Protein AF-A0AAU9QMK5-F1 (afdb_monomer_lite)

Organism: NCBI:txid766224

Structure (mmCIF, N/CA/C/O backbone):
data_AF-A0AAU9QMK5-F1
#
_entry.id   AF-A0AAU9QMK5-F1
#
loop_
_atom_site.group_PDB
_atom_site.id
_atom_site.type_symbol
_atom_site.label_atom_id
_atom_site.label_alt_id
_atom_site.label_comp_id
_atom_site.label_asym_id
_atom_site.label_entity_id
_atom_site.label_seq_id
_atom_site.pdbx_PDB_ins_code
_atom_site.Cartn_x
_atom_site.Cartn_y
_atom_site.Cartn_z
_atom_site.occupancy
_atom_site.B_iso_or_equiv
_atom_site.auth_seq_id
_atom_site.auth_comp_id
_atom_site.auth_asym_id
_atom_site.auth_atom_id
_atom_site.pdbx_PDB_model_num
ATOM 1 N N . MET A 1 1 ? 12.407 -17.812 -21.303 1.00 40.28 1 MET A N 1
ATOM 2 C CA . MET A 1 1 ? 13.155 -17.512 -20.064 1.00 40.28 1 MET A CA 1
ATOM 3 C C . MET A 1 1 ? 12.145 -17.485 -18.933 1.00 40.28 1 MET A C 1
ATOM 5 O O . MET A 1 1 ? 11.264 -16.640 -18.972 1.00 40.28 1 MET A O 1
ATOM 9 N N . ASN A 1 2 ? 12.201 -18.438 -17.999 1.00 49.50 2 ASN A N 1
ATOM 10 C CA . ASN A 1 2 ? 11.341 -18.412 -16.812 1.00 49.50 2 ASN A CA 1
ATOM 11 C C . ASN A 1 2 ? 11.901 -17.349 -15.864 1.00 49.50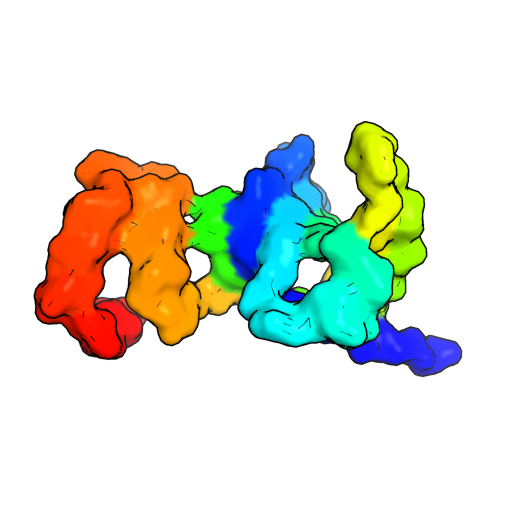 2 ASN A C 1
ATOM 13 O O . ASN A 1 2 ? 12.916 -17.592 -15.213 1.00 49.50 2 ASN A O 1
ATOM 17 N N . ALA A 1 3 ? 11.301 -16.159 -15.848 1.00 61.59 3 ALA A N 1
ATOM 18 C CA . ALA A 1 3 ? 11.615 -15.168 -14.829 1.00 61.59 3 ALA A CA 1
ATOM 19 C C . ALA A 1 3 ? 11.279 -15.773 -13.458 1.00 61.59 3 ALA A C 1
ATOM 21 O O . ALA A 1 3 ? 10.204 -16.348 -13.276 1.00 61.59 3 ALA A O 1
ATOM 22 N N . ALA A 1 4 ? 12.216 -15.703 -12.512 1.00 79.44 4 ALA A N 1
ATOM 23 C CA . ALA A 1 4 ? 11.939 -16.126 -11.149 1.00 79.44 4 ALA A CA 1
ATOM 24 C C . ALA A 1 4 ? 10.863 -15.199 -10.568 1.00 79.44 4 ALA A C 1
ATOM 26 O O . ALA A 1 4 ? 11.025 -13.979 -10.567 1.00 79.44 4 ALA A O 1
ATOM 27 N N . LEU A 1 5 ? 9.756 -15.778 -10.104 1.00 87.69 5 LEU A N 1
ATOM 28 C CA . LEU A 1 5 ? 8.725 -15.019 -9.406 1.00 87.69 5 LEU A CA 1
ATOM 29 C C . LEU A 1 5 ? 9.202 -14.743 -7.983 1.00 87.69 5 LEU A C 1
ATOM 31 O O . LEU A 1 5 ? 9.614 -15.657 -7.267 1.00 87.69 5 LEU A O 1
ATOM 35 N N . HIS A 1 6 ? 9.117 -13.482 -7.583 1.00 91.56 6 HIS A N 1
ATOM 36 C CA . HIS A 1 6 ? 9.416 -13.024 -6.234 1.00 91.56 6 HIS A CA 1
ATOM 37 C C . HIS A 1 6 ? 8.124 -12.662 -5.514 1.00 91.56 6 HIS A C 1
ATOM 39 O O . HIS A 1 6 ? 7.118 -12.383 -6.161 1.00 91.56 6 HIS A O 1
ATOM 45 N N . GLU A 1 7 ? 8.154 -12.676 -4.186 1.00 92.50 7 GLU A N 1
ATOM 46 C CA . GLU A 1 7 ? 7.027 -12.280 -3.350 1.00 92.50 7 GLU A CA 1
ATOM 47 C C . GLU A 1 7 ? 7.509 -11.328 -2.256 1.00 92.50 7 GLU A C 1
ATOM 49 O O . GLU A 1 7 ? 8.542 -11.572 -1.629 1.00 92.50 7 GLU A O 1
ATOM 54 N N . ASP A 1 8 ? 6.750 -10.261 -2.021 1.00 91.75 8 ASP A N 1
ATOM 55 C CA . ASP A 1 8 ? 6.978 -9.313 -0.937 1.00 91.75 8 ASP A CA 1
ATOM 56 C C . ASP A 1 8 ? 5.659 -8.963 -0.238 1.00 91.75 8 ASP A C 1
ATOM 58 O O . ASP A 1 8 ? 4.628 -8.748 -0.872 1.00 91.75 8 ASP A O 1
ATOM 62 N N . GLN A 1 9 ? 5.718 -8.836 1.089 1.00 91.19 9 GLN A N 1
ATOM 63 C CA . GLN A 1 9 ? 4.644 -8.265 1.902 1.00 91.19 9 GLN A CA 1
ATOM 64 C C . GLN A 1 9 ? 5.083 -6.900 2.413 1.00 91.19 9 GLN A C 1
ATOM 66 O O . GLN A 1 9 ? 6.133 -6.793 3.050 1.00 91.19 9 GLN A O 1
ATOM 71 N N . MET A 1 10 ? 4.279 -5.865 2.182 1.00 91.56 10 MET A N 1
ATOM 72 C CA . MET A 1 10 ? 4.618 -4.483 2.517 1.00 91.56 10 MET A CA 1
ATOM 73 C C . MET A 1 10 ? 3.472 -3.729 3.187 1.00 91.56 10 MET A C 1
ATOM 75 O O . MET A 1 10 ? 2.297 -3.996 2.946 1.00 91.56 10 MET A O 1
ATOM 79 N N . ARG A 1 11 ? 3.827 -2.726 3.993 1.00 90.06 11 ARG A N 1
ATOM 80 C CA . ARG A 1 11 ? 2.909 -1.681 4.454 1.00 90.06 11 ARG A CA 1
ATOM 81 C C . ARG A 1 11 ? 3.093 -0.443 3.593 1.00 90.06 11 ARG A C 1
ATOM 83 O O . ARG A 1 11 ? 4.206 0.080 3.532 1.00 90.06 11 ARG A O 1
ATOM 90 N N . VAL A 1 12 ? 2.014 0.060 3.002 1.00 91.81 12 VAL A N 1
ATOM 91 C CA . VAL A 1 12 ? 2.027 1.280 2.184 1.00 91.81 12 VAL A CA 1
ATOM 92 C C . VAL A 1 12 ? 2.437 2.478 3.037 1.00 91.81 12 VAL A C 1
ATOM 94 O O . VAL A 1 12 ? 1.835 2.760 4.075 1.00 91.81 12 VAL A O 1
ATOM 97 N N . THR A 1 13 ? 3.463 3.196 2.592 1.00 91.19 13 THR A N 1
ATOM 98 C CA . THR A 1 13 ? 3.964 4.418 3.240 1.00 91.19 13 THR A CA 1
ATOM 99 C C . THR A 1 13 ? 3.923 5.632 2.324 1.00 91.19 13 THR A C 1
ATOM 101 O O . THR A 1 13 ? 3.970 6.750 2.827 1.00 91.19 13 THR A O 1
ATOM 104 N N . SER A 1 14 ? 3.821 5.446 1.006 1.00 93.69 14 SER A N 1
ATOM 105 C CA . SER A 1 14 ? 3.592 6.545 0.066 1.00 93.69 14 SER A CA 1
ATOM 106 C C . SER A 1 14 ? 2.806 6.093 -1.161 1.00 93.69 14 SER A C 1
ATOM 108 O O . SER A 1 14 ? 2.842 4.928 -1.555 1.00 93.69 14 SER A O 1
ATOM 110 N N . ILE A 1 15 ? 2.085 7.035 -1.769 1.00 96.31 15 ILE A N 1
ATOM 111 C CA . ILE A 1 15 ? 1.350 6.847 -3.026 1.00 96.31 15 ILE A CA 1
ATOM 112 C C . ILE A 1 15 ? 1.725 8.028 -3.930 1.00 96.31 15 ILE A C 1
ATOM 114 O O . ILE A 1 15 ? 0.995 9.018 -3.977 1.00 96.31 15 ILE A O 1
ATOM 118 N N . PRO A 1 16 ? 2.916 8.003 -4.560 1.00 95.00 16 PRO A N 1
ATOM 119 C CA . PRO A 1 16 ? 3.438 9.143 -5.313 1.00 95.00 16 PRO A CA 1
ATOM 120 C C . PRO A 1 16 ? 2.621 9.484 -6.560 1.00 95.00 16 PRO A C 1
ATOM 122 O O . PRO A 1 16 ? 2.693 10.613 -7.036 1.00 95.00 16 PRO A O 1
ATOM 125 N N . TYR A 1 17 ? 1.862 8.530 -7.107 1.00 96.75 17 TYR A N 1
ATOM 126 C CA . TYR A 1 17 ? 1.094 8.761 -8.322 1.00 96.75 17 TYR A CA 1
ATOM 127 C C . TYR A 1 17 ? -0.227 7.999 -8.324 1.00 96.75 17 TYR A C 1
ATOM 129 O O . TYR A 1 17 ? -0.287 6.820 -7.973 1.00 96.75 17 TYR A O 1
ATOM 137 N N . ARG A 1 18 ? -1.282 8.677 -8.779 1.00 95.06 18 ARG A N 1
ATOM 138 C CA . ARG A 1 18 ? -2.616 8.110 -8.966 1.00 95.06 18 ARG A CA 1
ATOM 139 C C . ARG A 1 18 ? -3.279 8.734 -10.189 1.00 95.06 18 ARG A C 1
ATOM 141 O O . ARG A 1 18 ? -3.422 9.951 -10.266 1.00 95.06 18 ARG A O 1
ATOM 148 N N . SER A 1 19 ? -3.733 7.896 -11.110 1.00 95.06 19 SER A N 1
ATOM 149 C CA . SER A 1 19 ? -4.605 8.268 -12.224 1.00 95.06 19 SER A CA 1
ATOM 150 C C . SER A 1 19 ? -5.612 7.152 -12.502 1.00 95.06 19 SER A C 1
ATOM 152 O O . SER A 1 19 ? -5.668 6.166 -11.772 1.00 95.06 19 SER A O 1
ATOM 154 N N . THR A 1 20 ? -6.421 7.292 -13.552 1.00 93.06 20 THR A N 1
ATOM 155 C CA . THR A 1 20 ? -7.381 6.256 -13.966 1.00 93.06 20 THR A CA 1
ATOM 156 C C . THR A 1 20 ? -6.738 5.054 -14.659 1.00 93.06 20 THR A C 1
ATOM 158 O O . THR A 1 20 ? -7.380 4.017 -14.774 1.00 93.06 20 THR A O 1
ATOM 161 N N . LYS A 1 21 ? -5.491 5.184 -15.129 1.00 94.12 21 LYS A N 1
ATOM 162 C CA . LYS A 1 21 ? -4.777 4.137 -15.883 1.00 94.12 21 LYS A CA 1
ATOM 163 C C . LYS A 1 21 ? -3.625 3.511 -15.105 1.00 94.12 21 LYS A C 1
ATOM 165 O O . LYS A 1 21 ? -3.150 2.445 -15.474 1.00 94.12 21 LYS A O 1
ATOM 170 N N . MET A 1 22 ? -3.137 4.198 -14.075 1.00 95.25 22 MET A N 1
ATOM 171 C CA . MET A 1 22 ? -1.958 3.778 -13.333 1.00 95.25 22 MET A CA 1
ATOM 172 C C . MET A 1 22 ? -2.011 4.298 -11.900 1.00 95.25 22 MET A C 1
ATOM 174 O O . MET A 1 22 ? -2.355 5.454 -11.648 1.00 95.25 22 MET A O 1
ATOM 178 N N . VAL A 1 23 ? -1.600 3.451 -10.967 1.00 96.88 23 VAL A N 1
ATOM 179 C CA . VAL A 1 23 ? -1.283 3.831 -9.596 1.00 96.88 23 VAL A CA 1
ATOM 180 C C . VAL A 1 23 ? 0.115 3.338 -9.252 1.00 96.88 23 VAL A C 1
ATOM 182 O O . VAL A 1 23 ? 0.494 2.218 -9.595 1.00 96.88 23 VAL A O 1
ATOM 185 N N . ILE A 1 24 ? 0.885 4.205 -8.597 1.00 97.62 24 ILE A N 1
ATOM 186 C CA . ILE A 1 24 ? 2.204 3.881 -8.063 1.00 97.62 24 ILE A CA 1
ATOM 187 C C . ILE A 1 24 ? 2.130 4.072 -6.563 1.00 97.62 24 ILE A C 1
ATOM 189 O O . ILE A 1 24 ? 1.781 5.155 -6.085 1.00 97.62 24 ILE A O 1
ATOM 193 N N . PHE A 1 25 ? 2.469 3.029 -5.823 1.00 96.94 25 PHE A N 1
ATOM 194 C CA . PHE A 1 25 ? 2.525 3.078 -4.373 1.00 96.94 25 PHE A CA 1
ATOM 195 C C . PHE A 1 25 ? 3.723 2.296 -3.857 1.00 96.94 25 PHE A C 1
ATOM 197 O O . PHE A 1 25 ? 4.142 1.299 -4.444 1.00 96.94 25 PHE A O 1
ATOM 204 N N . SER A 1 26 ? 4.290 2.794 -2.764 1.00 95.81 26 SER A N 1
ATOM 205 C CA . SER A 1 26 ? 5.507 2.261 -2.173 1.00 95.81 26 SER A CA 1
ATOM 206 C C . SER A 1 26 ? 5.322 1.999 -0.689 1.00 95.81 26 SER A C 1
ATOM 208 O O . SER A 1 26 ? 4.510 2.635 -0.007 1.00 95.81 26 SER A O 1
ATOM 210 N N . GLY A 1 27 ? 6.093 1.051 -0.177 1.00 92.62 27 GLY A N 1
ATOM 211 C CA . GLY A 1 27 ? 5.987 0.623 1.201 1.00 92.62 27 GLY A CA 1
ATOM 212 C C . GLY A 1 27 ? 7.234 -0.038 1.741 1.00 92.62 27 GLY A C 1
ATOM 213 O O . GLY A 1 27 ? 8.163 -0.389 1.017 1.00 92.62 27 GLY A O 1
ATOM 214 N N . VAL A 1 28 ? 7.218 -0.220 3.054 1.00 89.81 28 VAL A N 1
ATOM 215 C CA . VAL A 1 28 ? 8.273 -0.923 3.782 1.00 89.81 28 VAL A CA 1
ATOM 216 C C . VAL A 1 28 ? 7.881 -2.387 3.979 1.00 89.81 28 VAL A C 1
ATOM 218 O O . VAL A 1 28 ? 6.699 -2.661 4.217 1.00 89.81 28 VAL A O 1
ATOM 221 N N . PRO A 1 29 ? 8.834 -3.328 3.899 1.00 90.06 29 PRO A N 1
ATOM 222 C CA . PRO A 1 29 ? 8.543 -4.746 4.055 1.00 90.06 29 PRO A CA 1
ATOM 223 C C . PRO A 1 29 ? 8.058 -5.080 5.474 1.00 90.06 29 PRO A C 1
ATOM 225 O O . PRO A 1 29 ? 8.517 -4.509 6.463 1.00 90.06 29 PRO A O 1
ATOM 228 N N . LEU A 1 30 ? 7.124 -6.029 5.571 1.00 81.12 30 LEU A N 1
ATOM 229 C CA . LEU A 1 30 ? 6.529 -6.504 6.828 1.00 81.12 30 LEU A CA 1
ATOM 230 C C . LEU A 1 30 ? 7.218 -7.752 7.400 1.00 81.12 30 LEU A C 1
ATOM 232 O O . LEU A 1 30 ? 7.060 -8.044 8.587 1.00 81.12 30 LEU A O 1
ATOM 236 N N . ALA A 1 31 ? 7.970 -8.507 6.592 1.00 71.69 31 ALA A N 1
ATOM 237 C CA . ALA A 1 31 ? 8.615 -9.733 7.055 1.00 71.69 31 ALA A CA 1
ATOM 238 C C . ALA A 1 31 ? 9.778 -9.428 8.019 1.00 71.69 31 ALA A C 1
ATOM 240 O O . ALA A 1 31 ? 10.678 -8.642 7.704 1.00 71.69 31 ALA A O 1
ATOM 241 N N . LYS A 1 32 ? 9.764 -10.096 9.185 1.00 55.81 32 LYS A N 1
ATOM 242 C CA . LYS A 1 32 ? 10.691 -9.899 10.320 1.00 55.81 32 LYS A CA 1
ATOM 243 C C . LYS A 1 32 ? 12.177 -10.106 9.993 1.00 55.81 32 LYS A C 1
ATOM 245 O O . LYS A 1 32 ? 13.005 -9.641 10.764 1.00 55.81 32 LYS A O 1
ATOM 250 N N . ASP A 1 33 ? 12.506 -10.742 8.869 1.00 54.50 33 ASP A N 1
ATOM 251 C CA . ASP A 1 33 ? 13.882 -11.010 8.419 1.00 54.50 33 ASP A CA 1
ATOM 252 C C . ASP A 1 33 ? 14.128 -10.579 6.961 1.00 54.50 33 ASP A C 1
ATOM 254 O O . ASP A 1 33 ? 15.105 -10.985 6.328 1.00 54.50 33 ASP A O 1
ATOM 258 N N . SER A 1 34 ? 13.259 -9.723 6.419 1.00 54.19 34 SER A N 1
ATOM 259 C CA . SER A 1 34 ? 13.399 -9.157 5.070 1.00 54.19 34 SER A CA 1
ATOM 260 C C . SER A 1 34 ? 14.754 -8.456 4.863 1.00 54.19 34 SER A C 1
ATOM 262 O O . SER A 1 34 ? 15.367 -8.579 3.804 1.00 54.19 34 SER A O 1
ATOM 264 N N . TYR A 1 35 ? 15.276 -7.804 5.907 1.00 49.88 35 TYR A N 1
ATOM 265 C CA . TYR A 1 35 ? 16.595 -7.156 5.927 1.00 49.88 35 TYR A CA 1
ATOM 266 C C . TYR A 1 35 ? 17.783 -8.124 6.063 1.00 49.88 35 TYR A C 1
ATOM 268 O O . TYR A 1 35 ? 18.923 -7.715 5.863 1.00 49.88 35 TYR A O 1
ATOM 276 N N . LYS A 1 36 ? 17.552 -9.381 6.472 1.00 47.94 36 LYS A N 1
ATOM 277 C CA . LYS A 1 36 ? 18.603 -10.415 6.531 1.00 47.94 36 LYS A CA 1
ATOM 278 C C . LYS A 1 36 ? 18.713 -11.173 5.215 1.00 47.94 36 LYS A C 1
ATOM 280 O O . LYS A 1 36 ? 19.796 -11.614 4.854 1.00 47.94 36 LYS A O 1
ATOM 285 N N . THR A 1 37 ? 17.589 -11.333 4.519 1.00 51.19 37 THR A N 1
ATOM 286 C CA . THR A 1 37 ? 17.510 -11.986 3.204 1.00 51.19 37 THR A CA 1
ATOM 287 C C . THR A 1 37 ? 17.910 -11.052 2.064 1.00 51.19 37 THR A C 1
ATOM 289 O O . THR A 1 37 ? 18.467 -11.516 1.075 1.00 51.19 37 THR A O 1
ATOM 292 N N . ASN A 1 38 ? 17.700 -9.741 2.216 1.00 51.50 38 ASN A N 1
ATOM 293 C CA . ASN A 1 38 ? 18.159 -8.725 1.273 1.00 51.50 38 ASN A CA 1
ATOM 294 C C . ASN A 1 38 ? 19.174 -7.816 1.975 1.00 51.50 38 ASN A C 1
ATOM 296 O O . ASN A 1 38 ? 18.865 -7.221 3.003 1.00 51.50 38 ASN A O 1
ATOM 300 N N . SER A 1 39 ? 20.395 -7.720 1.444 1.00 47.38 39 SER A N 1
ATOM 301 C CA . SER A 1 39 ? 21.467 -6.904 2.021 1.00 47.38 39 SER A CA 1
ATOM 302 C C . SER A 1 39 ? 21.091 -5.412 1.999 1.00 47.38 39 SER A C 1
ATOM 304 O O . SER A 1 39 ? 21.231 -4.745 0.972 1.00 47.38 39 SER A O 1
ATOM 306 N N . GLY A 1 40 ? 20.607 -4.887 3.125 1.00 55.84 40 GLY A N 1
ATOM 307 C CA . GLY A 1 40 ? 20.276 -3.468 3.305 1.00 55.84 40 GLY A CA 1
ATOM 308 C C . GLY A 1 40 ? 18.777 -3.181 3.437 1.00 55.84 40 GLY A C 1
ATOM 309 O O . GLY A 1 40 ? 17.922 -3.975 3.050 1.00 55.84 40 GLY A O 1
ATOM 310 N N . LYS A 1 41 ? 18.445 -2.020 4.023 1.00 77.81 41 LYS A N 1
ATOM 311 C CA . LYS A 1 41 ? 17.061 -1.531 4.128 1.00 77.81 41 LYS A CA 1
ATOM 312 C C . LYS A 1 41 ? 16.515 -1.354 2.704 1.00 77.81 41 LYS A C 1
ATOM 314 O O . LYS A 1 41 ? 17.034 -0.529 1.957 1.00 77.81 41 LYS A O 1
ATOM 319 N N . TYR A 1 42 ? 15.500 -2.121 2.323 1.00 87.56 42 TYR A N 1
ATOM 320 C CA . TYR A 1 42 ? 14.836 -1.983 1.027 1.00 87.56 42 TYR A CA 1
ATOM 321 C C . TYR A 1 42 ? 13.403 -1.485 1.198 1.00 87.56 42 TYR A C 1
ATOM 323 O O . TYR A 1 42 ? 12.825 -1.572 2.285 1.00 87.56 42 TYR A O 1
ATOM 331 N N . TYR A 1 43 ? 12.839 -0.953 0.121 1.00 91.25 43 TYR A N 1
ATOM 332 C CA . TYR A 1 43 ? 11.416 -0.662 0.011 1.00 91.25 43 TYR A CA 1
ATOM 333 C C . TYR A 1 43 ? 10.867 -1.259 -1.279 1.00 91.25 43 TYR A C 1
ATOM 335 O O . TYR A 1 43 ? 11.595 -1.505 -2.243 1.00 91.25 43 TYR A O 1
ATOM 343 N N . VAL A 1 44 ? 9.566 -1.506 -1.272 1.00 94.19 44 VAL A N 1
ATOM 344 C CA . VAL A 1 44 ? 8.844 -2.103 -2.390 1.00 94.19 44 VAL A CA 1
ATOM 345 C C . VAL A 1 44 ? 8.048 -1.006 -3.082 1.00 94.19 44 VAL A C 1
ATOM 347 O O . VAL A 1 44 ? 7.442 -0.172 -2.411 1.00 94.19 44 VAL A O 1
ATOM 350 N N . THR A 1 45 ? 8.059 -1.001 -4.410 1.00 96.94 45 THR A N 1
ATOM 351 C CA . THR A 1 45 ? 7.259 -0.121 -5.263 1.00 96.94 45 THR A CA 1
ATOM 352 C C . THR A 1 45 ? 6.424 -0.978 -6.196 1.00 96.94 45 THR A C 1
ATOM 354 O O . THR A 1 45 ? 6.946 -1.846 -6.892 1.00 96.94 45 THR A O 1
ATOM 357 N N . ILE A 1 46 ? 5.123 -0.719 -6.223 1.00 97.19 46 ILE A N 1
ATOM 358 C CA . ILE A 1 46 ? 4.171 -1.414 -7.081 1.00 97.19 46 ILE A CA 1
ATOM 359 C C . ILE A 1 46 ? 3.626 -0.410 -8.090 1.00 97.19 46 ILE A C 1
ATOM 361 O O . ILE A 1 46 ? 3.163 0.668 -7.712 1.00 97.19 46 ILE A O 1
ATOM 365 N N . ILE A 1 47 ? 3.684 -0.781 -9.368 1.00 97.25 47 ILE A N 1
ATOM 366 C CA . ILE A 1 47 ? 3.082 -0.055 -10.486 1.00 97.25 47 ILE A CA 1
ATOM 367 C C . ILE A 1 47 ? 1.982 -0.949 -11.053 1.00 97.25 47 ILE A C 1
ATOM 369 O O . ILE A 1 47 ? 2.260 -2.023 -11.591 1.00 97.25 47 ILE A O 1
ATOM 373 N N . ALA A 1 48 ? 0.729 -0.525 -10.910 1.00 96.12 48 ALA A N 1
ATOM 374 C CA . ALA A 1 48 ? -0.425 -1.328 -11.300 1.00 96.12 48 ALA A CA 1
ATOM 375 C C . ALA A 1 48 ? -1.511 -0.495 -11.991 1.00 96.12 48 ALA A C 1
ATOM 377 O O . ALA A 1 48 ? -1.607 0.719 -11.802 1.00 96.12 48 ALA A O 1
ATOM 378 N N . ASP A 1 49 ? -2.356 -1.170 -12.771 1.00 94.88 49 ASP A N 1
ATOM 379 C CA . ASP A 1 49 ? -3.629 -0.621 -13.243 1.00 94.88 49 ASP A CA 1
ATOM 380 C C . ASP A 1 49 ? -4.618 -0.584 -12.059 1.00 94.88 49 ASP A C 1
ATOM 382 O O . ASP A 1 49 ? -4.869 -1.636 -11.458 1.00 94.88 49 ASP A O 1
ATOM 386 N N . PRO A 1 50 ? -5.199 0.581 -11.714 1.00 93.44 50 PRO A N 1
ATOM 387 C CA . PRO A 1 50 ? -6.161 0.705 -10.621 1.00 93.44 50 PRO A CA 1
ATOM 388 C C . PRO A 1 50 ? -7.387 -0.211 -10.746 1.00 93.44 50 PRO A C 1
ATOM 390 O O . PRO A 1 50 ? -8.011 -0.513 -9.736 1.00 93.44 50 PRO A O 1
ATOM 393 N N . ASN A 1 51 ? -7.737 -0.659 -11.957 1.00 92.19 51 ASN A N 1
ATOM 394 C CA . ASN A 1 51 ? -8.863 -1.571 -12.193 1.00 92.19 51 ASN A CA 1
ATOM 395 C C . ASN A 1 51 ? -8.489 -3.052 -12.014 1.00 92.19 51 ASN A C 1
ATOM 397 O O . ASN A 1 51 ? -9.357 -3.919 -12.086 1.00 92.19 51 ASN A O 1
ATOM 401 N N . ARG A 1 52 ? -7.201 -3.362 -11.817 1.00 90.25 52 ARG A N 1
ATOM 402 C CA . ARG A 1 52 ? -6.674 -4.731 -11.658 1.00 90.25 52 ARG A CA 1
ATOM 403 C C . ARG A 1 52 ? -6.253 -5.051 -10.224 1.00 90.25 52 ARG A C 1
ATOM 405 O O . ARG A 1 52 ? -5.712 -6.126 -9.981 1.00 90.25 52 ARG A O 1
ATOM 412 N N . ILE A 1 53 ? -6.485 -4.132 -9.291 1.00 92.62 53 ILE A N 1
ATOM 413 C CA . ILE A 1 53 ? -6.194 -4.300 -7.866 1.00 92.62 53 ILE A CA 1
ATOM 414 C C . ILE A 1 53 ? -7.507 -4.344 -7.069 1.00 92.62 53 ILE A C 1
ATOM 416 O O . ILE A 1 53 ? -8.476 -3.700 -7.467 1.00 92.62 53 ILE A O 1
ATOM 420 N N . PRO A 1 54 ? -7.570 -5.093 -5.953 1.00 90.38 54 PRO A N 1
ATOM 421 C CA . PRO A 1 54 ? -8.823 -5.325 -5.229 1.00 90.38 54 PRO A CA 1
ATOM 422 C C . PRO A 1 54 ? -9.404 -4.058 -4.592 1.00 90.38 54 PRO A C 1
ATOM 424 O O . PRO A 1 54 ? -10.618 -3.928 -4.469 1.00 90.38 54 PRO A O 1
ATOM 427 N N . VAL A 1 55 ? -8.540 -3.131 -4.177 1.00 89.94 55 VAL A N 1
ATOM 428 C CA . VAL A 1 55 ? -8.909 -1.849 -3.572 1.00 89.94 55 VAL A CA 1
ATOM 429 C C . VAL A 1 55 ? -7.907 -0.779 -3.986 1.00 89.94 55 VAL A C 1
ATOM 431 O O . VAL A 1 55 ? -6.764 -1.074 -4.327 1.00 89.94 55 VAL A O 1
ATOM 434 N N . GLN A 1 56 ? -8.318 0.483 -3.934 1.00 90.56 56 GLN A N 1
ATOM 435 C CA . GLN A 1 56 ? -7.393 1.597 -4.113 1.00 90.56 56 GLN A CA 1
ATOM 436 C C . GLN A 1 56 ? -6.383 1.632 -2.949 1.00 90.56 56 GLN A C 1
ATOM 438 O O . GLN A 1 56 ? -6.803 1.498 -1.798 1.00 90.56 56 GLN A O 1
ATOM 443 N N . PRO A 1 57 ? -5.074 1.830 -3.206 1.00 92.19 57 PRO A N 1
ATOM 444 C CA . PRO A 1 57 ? -4.077 1.797 -2.146 1.00 92.19 57 PRO A CA 1
ATOM 445 C C . PRO A 1 57 ? -4.254 3.000 -1.223 1.00 92.19 57 PRO A C 1
ATOM 447 O O . PRO A 1 57 ? -4.448 4.116 -1.704 1.00 92.19 57 PRO A O 1
ATOM 450 N N . THR A 1 58 ? -4.105 2.795 0.079 1.00 89.25 58 THR A N 1
ATOM 451 C CA . THR A 1 58 ? -4.100 3.863 1.085 1.00 89.25 58 THR A CA 1
ATOM 452 C C . THR A 1 58 ? -2.941 3.673 2.059 1.00 89.25 58 THR A C 1
ATOM 454 O O . THR A 1 58 ? -2.433 2.566 2.248 1.00 89.25 58 THR A O 1
ATOM 457 N N . LEU A 1 59 ? -2.475 4.769 2.661 1.00 86.38 59 LEU A N 1
ATOM 458 C CA . LEU A 1 59 ? -1.402 4.746 3.649 1.00 86.38 59 LEU A CA 1
ATOM 459 C C . LEU A 1 59 ? -1.753 3.814 4.815 1.00 86.38 59 LEU A C 1
ATOM 461 O O . LEU A 1 59 ? -2.835 3.888 5.381 1.00 86.38 59 LEU A O 1
ATOM 465 N N . GLY A 1 60 ? -0.809 2.958 5.200 1.00 80.88 60 GLY A N 1
ATOM 466 C CA . GLY A 1 60 ? -0.993 1.996 6.285 1.00 80.88 60 GLY A CA 1
ATOM 467 C C . GLY A 1 60 ? -1.611 0.662 5.865 1.00 80.88 60 GLY A C 1
ATOM 468 O O . GLY A 1 60 ? -1.457 -0.297 6.618 1.00 80.88 60 GLY A O 1
ATOM 469 N N . GLN A 1 61 ? -2.219 0.551 4.677 1.00 87.31 61 GLN A N 1
ATOM 470 C CA . GLN A 1 61 ? -2.691 -0.737 4.160 1.00 87.31 61 GLN A CA 1
ATOM 471 C C . GLN A 1 61 ? -1.543 -1.730 3.989 1.00 87.31 61 GLN A C 1
ATOM 473 O O . GLN A 1 61 ? -0.396 -1.354 3.719 1.00 87.31 61 GLN A O 1
ATOM 478 N N . HIS A 1 62 ? -1.864 -3.012 4.127 1.00 90.12 62 HIS A N 1
ATOM 479 C CA . HIS A 1 62 ? -0.920 -4.102 3.938 1.00 90.12 62 HIS A CA 1
ATOM 480 C C . HIS A 1 62 ? -1.186 -4.805 2.620 1.00 90.12 62 HIS A C 1
ATOM 482 O O . HIS A 1 62 ? -2.313 -5.188 2.326 1.00 90.12 62 HIS A O 1
ATOM 488 N N . TRP A 1 63 ? -0.132 -5.010 1.847 1.00 93.00 63 TRP A N 1
ATOM 489 C CA . TRP A 1 63 ? -0.215 -5.588 0.517 1.00 93.00 63 TRP A CA 1
ATOM 490 C C . TRP A 1 63 ? 0.764 -6.745 0.390 1.00 93.00 63 TRP A C 1
ATOM 492 O O . TRP A 1 63 ? 1.899 -6.640 0.857 1.00 93.00 63 TRP A O 1
ATOM 502 N N . SER A 1 64 ? 0.317 -7.832 -0.233 1.00 93.06 64 SER A N 1
ATOM 503 C CA . SER A 1 64 ? 1.187 -8.902 -0.717 1.00 93.06 64 SER A CA 1
ATOM 504 C C . SER A 1 64 ? 1.242 -8.812 -2.234 1.00 93.06 64 SER A C 1
ATOM 506 O O . SER A 1 64 ? 0.209 -8.674 -2.895 1.00 93.06 64 SER A O 1
ATOM 508 N N . VAL A 1 65 ? 2.448 -8.843 -2.786 1.00 94.50 65 VAL A N 1
ATOM 509 C CA . VAL A 1 65 ? 2.683 -8.781 -4.226 1.00 94.50 65 VAL A CA 1
ATOM 510 C C . VAL A 1 65 ? 3.566 -9.941 -4.631 1.00 94.50 65 VAL A C 1
ATOM 512 O O . VAL A 1 65 ? 4.564 -10.226 -3.973 1.00 94.50 65 VAL A O 1
ATOM 515 N N . LYS A 1 66 ? 3.203 -10.601 -5.728 1.00 94.56 66 LYS A N 1
ATOM 516 C CA . LYS A 1 66 ? 4.005 -11.650 -6.336 1.00 94.56 66 LYS A CA 1
ATOM 517 C C . LYS A 1 66 ? 4.178 -11.367 -7.810 1.00 94.56 66 LYS A C 1
ATOM 519 O O . LYS A 1 66 ? 3.197 -11.147 -8.522 1.00 94.56 66 LYS A O 1
ATOM 524 N N . GLY A 1 67 ? 5.423 -11.419 -8.258 1.00 93.75 67 GLY A N 1
ATOM 525 C CA . GLY A 1 67 ? 5.703 -11.225 -9.658 1.00 93.75 67 GLY A CA 1
ATOM 526 C C . GLY A 1 67 ? 7.153 -11.086 -10.061 1.00 93.75 67 GLY A C 1
ATOM 527 O O . GLY A 1 67 ? 8.076 -11.332 -9.279 1.00 93.75 67 GLY A O 1
ATOM 528 N N . SER A 1 68 ? 7.333 -10.664 -11.306 1.00 93.31 68 SER A N 1
ATOM 529 C CA . SER A 1 68 ? 8.629 -10.244 -11.830 1.00 93.31 68 SER A CA 1
ATOM 530 C C . SER A 1 68 ? 9.113 -8.984 -11.097 1.00 93.31 68 SER A 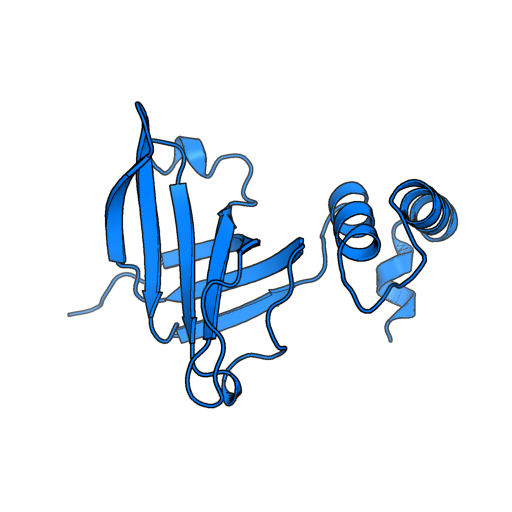C 1
ATOM 532 O O . SER A 1 68 ? 8.441 -7.953 -11.095 1.00 93.31 68 SER A O 1
ATOM 534 N N . ARG A 1 69 ? 10.290 -9.067 -10.463 1.00 92.69 69 ARG A N 1
ATOM 535 C CA . ARG A 1 69 ? 10.855 -7.998 -9.626 1.00 92.69 69 ARG A CA 1
ATOM 536 C C . ARG A 1 69 ? 12.108 -7.405 -10.251 1.00 92.69 69 ARG A C 1
ATOM 538 O O . ARG A 1 69 ? 13.076 -8.118 -10.504 1.00 92.69 69 ARG A O 1
ATOM 545 N N . GLN A 1 70 ? 12.134 -6.085 -10.388 1.00 93.44 70 GLN A N 1
ATOM 546 C CA . GLN A 1 70 ? 13.345 -5.334 -10.712 1.00 93.44 70 GLN A CA 1
ATOM 547 C C . GLN A 1 70 ? 13.960 -4.764 -9.433 1.00 93.44 70 GLN A C 1
ATOM 549 O O . GLN A 1 70 ? 13.275 -4.104 -8.654 1.00 93.44 70 GLN A O 1
ATOM 554 N N . VAL A 1 71 ? 15.253 -5.005 -9.213 1.00 91.81 71 VAL A N 1
ATOM 555 C CA . VAL A 1 71 ? 15.983 -4.483 -8.049 1.00 91.81 71 VAL A CA 1
ATOM 556 C C . VAL A 1 71 ? 16.943 -3.396 -8.508 1.00 91.81 71 VAL A C 1
ATOM 558 O O . VAL A 1 71 ? 17.804 -3.643 -9.350 1.00 91.81 71 VAL A O 1
ATOM 561 N N . LYS A 1 72 ? 16.809 -2.196 -7.942 1.00 91.44 72 LYS A N 1
ATOM 562 C CA . LYS A 1 72 ? 17.696 -1.061 -8.215 1.00 91.44 72 LYS A CA 1
ATOM 563 C C . LYS A 1 72 ? 18.298 -0.539 -6.914 1.00 91.44 72 LYS A C 1
ATOM 565 O O . LYS A 1 72 ? 17.578 -0.370 -5.934 1.00 91.44 72 LYS A O 1
ATOM 570 N N . ALA A 1 73 ? 19.600 -0.260 -6.907 1.00 87.94 73 ALA A N 1
ATOM 571 C CA . ALA A 1 73 ? 20.227 0.486 -5.819 1.00 87.94 73 ALA A CA 1
ATOM 572 C C . ALA A 1 73 ? 19.851 1.972 -5.933 1.00 87.94 73 ALA A C 1
ATOM 574 O O . ALA A 1 73 ? 19.968 2.568 -7.005 1.00 87.94 73 ALA A O 1
ATOM 575 N N . VAL A 1 74 ? 19.376 2.551 -4.836 1.00 85.31 74 VAL A N 1
ATOM 576 C CA . VAL A 1 74 ? 18.962 3.950 -4.731 1.00 85.31 74 VAL A CA 1
ATOM 577 C C . VAL A 1 74 ? 19.719 4.583 -3.574 1.00 85.31 74 VAL A C 1
ATOM 579 O O . VAL A 1 74 ? 19.695 4.080 -2.451 1.00 85.31 74 VAL A O 1
ATOM 582 N N . GLU A 1 75 ? 20.401 5.685 -3.857 1.00 81.19 75 GLU A N 1
ATOM 583 C CA . GLU A 1 75 ? 21.081 6.495 -2.852 1.00 81.19 75 GLU A CA 1
ATOM 584 C C . GLU A 1 75 ? 20.049 7.403 -2.171 1.00 81.19 75 GLU A C 1
ATOM 586 O O . GLU A 1 75 ? 19.279 8.104 -2.828 1.00 81.19 75 GLU A O 1
ATOM 591 N N . THR A 1 76 ? 19.953 7.324 -0.847 1.00 71.56 76 THR A N 1
ATOM 592 C CA . THR A 1 76 ? 19.041 8.128 -0.027 1.00 71.56 76 THR A CA 1
ATOM 593 C C . THR A 1 76 ? 19.851 8.783 1.082 1.00 71.56 76 THR A C 1
ATOM 595 O O . THR A 1 76 ? 20.092 8.181 2.131 1.00 71.56 76 THR A O 1
ATOM 598 N N . GLY A 1 77 ? 20.291 10.021 0.836 1.00 74.62 77 GLY A N 1
ATOM 599 C CA . GLY A 1 77 ? 21.269 10.692 1.695 1.00 74.62 77 GLY A CA 1
ATOM 600 C C . GLY A 1 77 ? 22.568 9.887 1.743 1.00 74.62 77 GLY A C 1
ATOM 601 O O . GLY A 1 77 ? 23.060 9.470 0.703 1.00 74.62 77 GLY A O 1
ATOM 602 N N . ASP A 1 78 ? 23.053 9.591 2.948 1.00 74.38 78 ASP A N 1
ATOM 603 C CA . ASP A 1 78 ? 24.290 8.822 3.165 1.00 74.38 78 ASP A CA 1
ATOM 604 C C . ASP A 1 78 ? 24.083 7.290 3.142 1.00 74.38 78 ASP A C 1
ATOM 606 O O . ASP A 1 78 ? 24.984 6.523 3.489 1.00 74.38 78 ASP A O 1
ATOM 610 N N . TYR A 1 79 ? 22.881 6.815 2.791 1.00 66.38 79 TYR A N 1
ATOM 611 C CA . TYR A 1 79 ? 22.527 5.395 2.816 1.00 66.38 79 TYR A CA 1
ATOM 612 C C . TYR A 1 79 ? 22.214 4.851 1.421 1.00 66.38 79 TYR A C 1
ATOM 614 O O . TYR A 1 79 ? 21.450 5.441 0.658 1.00 66.38 79 TYR A O 1
ATOM 622 N N . PHE A 1 80 ? 22.708 3.645 1.136 1.00 73.06 80 PHE A N 1
ATOM 623 C CA . PHE A 1 80 ? 22.274 2.853 -0.012 1.00 73.06 80 PHE A CA 1
ATOM 624 C C . PHE A 1 80 ? 21.076 1.985 0.373 1.00 73.06 80 PHE A C 1
ATOM 626 O O . PHE A 1 80 ? 21.153 1.153 1.281 1.00 73.06 80 PHE A O 1
ATOM 633 N N . MET A 1 81 ? 19.967 2.172 -0.335 1.00 84.25 81 MET A N 1
ATOM 634 C CA . MET A 1 81 ? 18.767 1.351 -0.223 1.00 84.25 81 MET A CA 1
ATOM 635 C C . MET A 1 81 ? 18.535 0.560 -1.506 1.00 84.25 81 MET A C 1
ATOM 637 O O . MET A 1 81 ? 18.980 0.947 -2.585 1.00 84.25 81 MET A O 1
ATOM 641 N N . GLN A 1 82 ? 17.813 -0.553 -1.404 1.00 89.12 82 GLN A N 1
ATOM 642 C CA . GLN A 1 82 ? 17.308 -1.250 -2.586 1.00 89.12 82 GLN A CA 1
ATOM 643 C C . GLN A 1 82 ? 15.843 -0.880 -2.821 1.00 89.12 82 GLN A C 1
ATOM 645 O O . GLN A 1 82 ? 15.026 -0.920 -1.902 1.00 89.12 82 GLN A O 1
ATOM 650 N N . GLN A 1 83 ? 15.502 -0.553 -4.061 1.00 92.56 83 GLN A N 1
ATOM 651 C CA . GLN A 1 83 ? 14.125 -0.449 -4.518 1.00 92.56 83 GLN A CA 1
ATOM 652 C C . GLN A 1 83 ? 13.755 -1.736 -5.245 1.00 92.56 83 GLN A C 1
ATOM 654 O O . GLN A 1 83 ? 14.379 -2.092 -6.246 1.00 92.56 83 GLN A O 1
ATOM 659 N N . HIS A 1 84 ? 12.730 -2.419 -4.748 1.00 94.00 84 HIS A N 1
ATOM 660 C CA . HIS A 1 84 ? 12.146 -3.604 -5.369 1.00 94.00 84 HIS A CA 1
ATOM 661 C C . HIS A 1 84 ? 10.886 -3.178 -6.113 1.00 94.00 84 HIS A C 1
ATOM 663 O O . HIS A 1 84 ? 9.887 -2.836 -5.490 1.00 94.00 84 HIS A O 1
ATOM 669 N N . THR A 1 85 ? 10.945 -3.146 -7.441 1.00 96.25 85 THR A N 1
ATOM 670 C CA . THR A 1 85 ? 9.839 -2.678 -8.282 1.00 96.25 85 THR A CA 1
ATOM 671 C C . THR A 1 85 ? 9.118 -3.855 -8.918 1.00 96.25 85 THR A C 1
ATOM 673 O O . THR A 1 85 ? 9.750 -4.672 -9.589 1.00 96.25 85 THR A O 1
ATOM 676 N N . TYR A 1 86 ? 7.803 -3.901 -8.728 1.00 96.31 86 TYR A N 1
ATOM 677 C CA . TYR A 1 86 ? 6.886 -4.818 -9.394 1.00 96.31 86 TYR A CA 1
ATOM 678 C C . TYR A 1 86 ? 6.007 -4.013 -10.353 1.00 96.31 86 TYR A C 1
ATOM 680 O O . TYR A 1 86 ? 5.188 -3.198 -9.922 1.00 96.31 86 TYR A O 1
ATOM 688 N N . GLU A 1 87 ? 6.193 -4.221 -11.652 1.00 94.88 87 GLU A N 1
ATOM 689 C CA . GLU A 1 87 ? 5.379 -3.601 -12.696 1.00 94.88 87 GLU A CA 1
ATOM 690 C C . GLU A 1 87 ? 4.401 -4.637 -13.243 1.00 94.88 87 GLU A C 1
ATOM 692 O O . GLU A 1 87 ? 4.826 -5.692 -13.708 1.00 94.88 87 GLU A O 1
ATOM 697 N N . LEU A 1 88 ? 3.100 -4.341 -13.158 1.00 89.94 88 LEU A N 1
ATOM 698 C CA . LEU A 1 88 ? 2.016 -5.251 -13.546 1.00 89.94 88 LEU A CA 1
ATOM 699 C C . LEU A 1 88 ? 2.176 -6.659 -12.930 1.00 89.94 88 LEU A C 1
ATOM 701 O O . LEU A 1 88 ? 2.265 -7.640 -13.671 1.00 89.94 88 LEU A O 1
ATOM 705 N N . PRO A 1 89 ? 2.207 -6.767 -11.586 1.00 91.94 89 PRO A N 1
ATOM 706 C CA . PRO A 1 89 ? 2.463 -8.034 -10.912 1.00 91.94 89 PRO A CA 1
ATOM 707 C C . PRO A 1 89 ? 1.429 -9.104 -11.267 1.00 91.94 89 PRO A C 1
ATOM 709 O O . PRO A 1 89 ? 0.240 -8.828 -11.445 1.00 91.94 89 PRO A O 1
ATOM 712 N N . GLU A 1 90 ? 1.894 -10.346 -11.305 1.00 92.19 90 GLU A N 1
ATOM 713 C CA . GLU A 1 90 ? 1.115 -11.539 -11.607 1.00 92.19 90 GLU A CA 1
ATOM 714 C C . GLU A 1 90 ? 0.030 -11.796 -10.551 1.00 92.19 90 GLU A C 1
ATOM 716 O O . GLU A 1 90 ? -1.064 -12.253 -10.884 1.00 92.19 90 GLU A O 1
ATOM 721 N N . HIS A 1 91 ? 0.312 -11.489 -9.282 1.00 93.12 91 HIS A N 1
ATOM 722 C CA . HIS A 1 91 ? -0.670 -11.550 -8.207 1.00 93.12 91 HIS A CA 1
ATOM 723 C C . HIS A 1 91 ? -0.486 -10.398 -7.221 1.00 93.12 91 HIS A C 1
ATOM 725 O O . HIS A 1 91 ? 0.636 -10.041 -6.853 1.00 93.12 91 HIS A O 1
ATOM 731 N N . ILE A 1 92 ? -1.605 -9.827 -6.783 1.00 93.75 92 ILE A N 1
ATOM 732 C CA . ILE A 1 92 ? -1.618 -8.728 -5.832 1.00 93.75 92 ILE A CA 1
ATOM 733 C C . ILE A 1 92 ? -2.867 -8.790 -4.956 1.00 93.75 92 ILE A C 1
ATOM 735 O O . ILE A 1 92 ? -3.987 -8.912 -5.450 1.00 93.75 92 ILE A O 1
ATOM 739 N N . GLU A 1 93 ? -2.666 -8.683 -3.648 1.00 92.75 93 GLU A N 1
ATOM 740 C CA . GLU A 1 93 ? -3.735 -8.734 -2.656 1.00 92.75 93 GLU A CA 1
ATOM 741 C C . GLU A 1 93 ? -3.546 -7.654 -1.588 1.00 92.75 93 GLU A C 1
ATOM 743 O O . GLU A 1 93 ? -2.430 -7.374 -1.142 1.00 92.75 93 GLU A O 1
ATOM 748 N N . CYS A 1 94 ? -4.658 -7.055 -1.158 1.00 88.50 94 CYS A N 1
ATOM 749 C CA . CYS A 1 94 ? -4.697 -6.233 0.043 1.00 88.50 94 CYS A CA 1
ATOM 750 C C . CYS A 1 94 ? -5.085 -7.142 1.209 1.00 88.50 94 CYS A C 1
ATOM 752 O O . CYS A 1 94 ? -6.166 -7.729 1.221 1.00 88.50 94 CYS A O 1
ATOM 754 N N . SER A 1 95 ? -4.191 -7.268 2.181 1.00 81.12 95 SER A N 1
ATOM 755 C CA . SER A 1 95 ? -4.377 -8.123 3.349 1.00 81.12 95 SER A CA 1
ATOM 756 C C . SER A 1 95 ? -4.757 -7.294 4.568 1.00 81.12 95 SER A C 1
ATOM 758 O O . SER A 1 95 ? -4.361 -6.135 4.715 1.00 81.12 95 SER A O 1
ATOM 760 N N . LEU A 1 96 ? -5.517 -7.904 5.475 1.00 74.56 96 LEU A N 1
ATOM 761 C CA . LEU A 1 96 ? -5.744 -7.304 6.779 1.00 74.56 96 LEU A CA 1
ATOM 762 C C . LEU A 1 96 ? -4.463 -7.386 7.624 1.00 74.56 96 LEU A C 1
ATOM 764 O O . LEU A 1 96 ? -3.716 -8.369 7.547 1.00 74.56 96 LEU A O 1
ATOM 768 N N . PRO A 1 97 ? -4.217 -6.379 8.473 1.00 71.25 97 PRO A N 1
ATOM 769 C CA . PRO A 1 97 ? -3.249 -6.469 9.553 1.00 71.25 97 PRO A CA 1
ATOM 770 C C . PRO A 1 97 ? -3.350 -7.786 10.331 1.00 71.25 97 PRO A C 1
ATOM 772 O O . PRO A 1 97 ? -4.427 -8.146 10.794 1.00 71.25 97 PRO A O 1
ATOM 775 N N . LYS A 1 98 ? -2.229 -8.501 10.492 1.00 66.81 98 LYS A N 1
ATOM 776 C CA . LYS A 1 98 ? -2.196 -9.819 11.157 1.00 66.81 98 LYS A CA 1
ATOM 777 C C . LYS A 1 98 ? -1.989 -9.716 12.669 1.00 66.81 98 LYS A C 1
ATOM 779 O O . LYS A 1 98 ? -2.191 -10.690 13.389 1.00 66.81 98 LYS A O 1
ATOM 784 N N . THR A 1 99 ? -1.534 -8.562 13.159 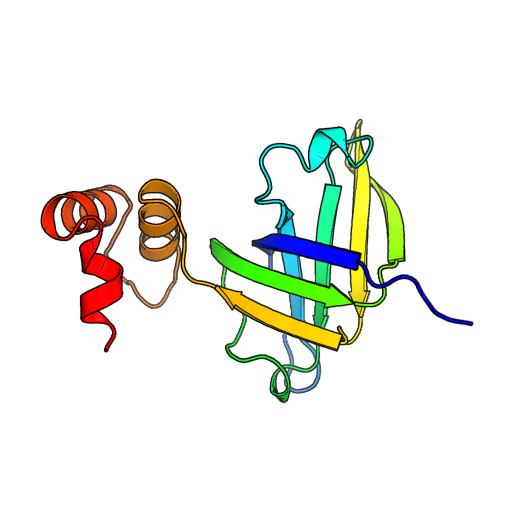1.00 72.62 99 THR A N 1
ATOM 785 C CA . THR A 1 99 ? -1.297 -8.316 14.587 1.00 72.62 99 THR A CA 1
ATOM 786 C C . THR A 1 99 ? -2.108 -7.127 15.086 1.00 72.62 99 THR A C 1
ATOM 788 O O . THR A 1 99 ? -2.417 -6.213 14.322 1.00 72.62 99 THR A O 1
ATOM 791 N N . GLY A 1 100 ? -2.395 -7.107 16.391 1.00 74.19 100 GLY A N 1
ATOM 792 C CA . GLY A 1 100 ? -3.129 -6.009 17.023 1.00 74.19 100 GLY A CA 1
ATOM 793 C C . GLY A 1 100 ? -2.503 -4.639 16.780 1.00 74.19 100 GLY A C 1
ATOM 794 O O . GLY A 1 100 ? -3.200 -3.712 16.396 1.00 74.19 100 GLY A O 1
ATOM 795 N N . GLU A 1 101 ? -1.179 -4.513 16.905 1.00 77.94 101 GLU A N 1
ATOM 796 C CA . GLU A 1 101 ? -0.484 -3.243 16.635 1.00 77.94 101 GLU A CA 1
ATOM 797 C C . GLU A 1 101 ? -0.594 -2.811 15.170 1.00 77.94 101 G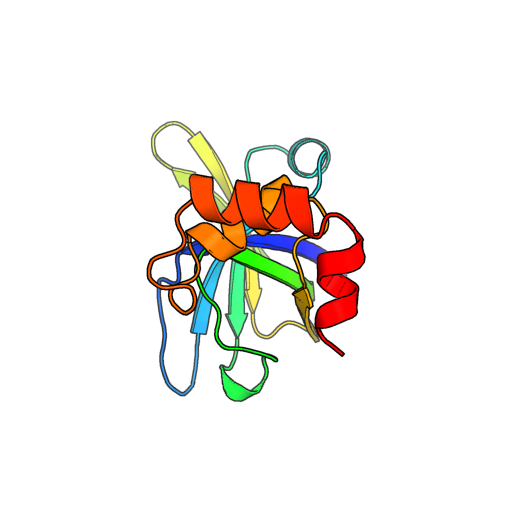LU A C 1
ATOM 799 O O . GLU A 1 101 ? -0.763 -1.628 14.880 1.00 77.94 101 GLU A O 1
ATOM 804 N N . GLN A 1 102 ? -0.542 -3.759 14.232 1.00 73.31 102 GLN A N 1
ATOM 805 C CA . GLN A 1 102 ? -0.740 -3.446 12.820 1.00 73.31 102 GLN A CA 1
ATOM 806 C C . GLN A 1 102 ? -2.179 -2.975 12.557 1.00 73.31 102 GLN A C 1
ATOM 808 O O . GLN A 1 102 ? -2.380 -2.042 11.784 1.00 73.31 102 GLN A O 1
ATOM 813 N N . LEU A 1 103 ? -3.169 -3.587 13.215 1.00 78.44 103 LEU A N 1
ATOM 814 C CA . LEU A 1 103 ? -4.572 -3.204 13.083 1.00 78.44 103 LEU A CA 1
ATOM 815 C C . LEU A 1 103 ? -4.831 -1.822 13.684 1.00 78.44 103 LEU A C 1
ATOM 817 O O . LEU A 1 103 ? -5.474 -0.989 13.052 1.00 78.44 103 LEU A O 1
ATOM 821 N N . ILE A 1 104 ? -4.277 -1.558 14.870 1.00 82.00 104 ILE A N 1
ATOM 822 C CA . ILE A 1 104 ? -4.343 -0.251 15.528 1.00 82.00 104 ILE A CA 1
ATOM 823 C C . ILE A 1 104 ? -3.781 0.823 14.596 1.00 82.00 104 ILE A C 1
ATOM 825 O O . ILE A 1 104 ? -4.415 1.857 14.401 1.00 82.00 104 ILE A O 1
ATOM 829 N N . HIS A 1 105 ? -2.621 0.566 13.988 1.00 79.75 105 HIS A N 1
ATOM 830 C CA . HIS A 1 105 ? -1.987 1.513 13.077 1.00 79.75 105 HIS A CA 1
ATOM 831 C C . HIS A 1 105 ? -2.784 1.731 11.791 1.00 79.75 105 HIS A C 1
ATOM 833 O O . HIS A 1 105 ? -2.854 2.858 11.309 1.00 79.75 105 HIS A O 1
ATOM 839 N N . PHE A 1 106 ? -3.374 0.666 11.244 1.00 79.44 106 PHE A N 1
ATOM 840 C CA . PHE A 1 106 ? -4.237 0.741 10.071 1.00 79.44 106 PHE A CA 1
ATOM 841 C C . PHE A 1 106 ? -5.453 1.626 10.354 1.00 79.44 106 PHE A C 1
ATOM 843 O O . PHE A 1 106 ? -5.615 2.649 9.701 1.00 79.44 106 PHE A O 1
ATOM 850 N N . ILE A 1 107 ? -6.231 1.311 11.394 1.00 82.44 107 ILE A N 1
ATOM 851 C CA . ILE A 1 107 ? -7.422 2.086 11.775 1.00 82.44 107 ILE A CA 1
ATOM 852 C C . ILE A 1 107 ? -7.055 3.540 12.087 1.00 82.44 107 ILE A C 1
ATOM 854 O O . ILE A 1 107 ? -7.771 4.453 11.699 1.00 82.44 107 ILE A O 1
ATOM 858 N N . ALA A 1 108 ? -5.932 3.774 12.770 1.00 83.31 108 ALA A N 1
ATOM 859 C CA . ALA A 1 108 ? -5.531 5.121 13.162 1.00 83.31 108 ALA A CA 1
ATOM 860 C C . ALA A 1 108 ? -5.071 6.014 11.997 1.00 83.31 108 ALA A C 1
ATOM 862 O O . ALA A 1 108 ? -5.048 7.236 12.150 1.00 83.31 108 ALA A O 1
ATOM 863 N N . LYS A 1 109 ? -4.646 5.428 10.870 1.00 80.62 109 LYS A N 1
ATOM 864 C CA . LYS A 1 109 ? -4.074 6.164 9.729 1.00 80.62 109 LYS A CA 1
ATOM 865 C C . LYS A 1 109 ? -4.916 6.130 8.464 1.00 80.62 109 LYS A C 1
ATOM 867 O O . LYS A 1 109 ? -4.714 6.976 7.595 1.00 80.62 109 LYS A O 1
ATOM 872 N N . GLU A 1 110 ? -5.818 5.170 8.353 1.00 79.00 110 GLU A N 1
ATOM 873 C CA . GLU A 1 110 ? -6.719 5.036 7.221 1.00 79.00 110 GLU A CA 1
ATOM 874 C C . GLU A 1 110 ? -7.789 6.139 7.267 1.00 79.00 110 GLU A C 1
ATOM 876 O O . GLU A 1 110 ? -8.432 6.380 8.292 1.00 79.00 110 GLU A O 1
ATOM 881 N N . SER A 1 111 ? -7.966 6.846 6.149 1.00 76.38 111 SER A N 1
ATOM 882 C CA . SER A 1 111 ? -8.767 8.076 6.101 1.00 76.38 111 SER A CA 1
ATOM 883 C C . SER A 1 111 ? -10.264 7.841 6.268 1.00 76.38 111 SER A C 1
ATOM 885 O O . SER A 1 111 ? -10.992 8.775 6.614 1.00 76.38 111 SER A O 1
ATOM 887 N N . ASP A 1 112 ? -10.715 6.609 6.049 1.00 80.56 112 ASP A N 1
ATOM 888 C CA . ASP A 1 112 ? -12.111 6.214 6.215 1.00 80.56 112 ASP A CA 1
ATOM 889 C C . ASP A 1 112 ? -12.510 6.110 7.700 1.00 80.56 112 ASP A C 1
ATOM 891 O O . ASP A 1 112 ? -13.678 6.295 8.043 1.00 80.56 112 ASP A O 1
ATOM 895 N N . PHE A 1 113 ? -11.548 5.943 8.617 1.00 80.50 113 PHE A N 1
ATOM 896 C CA . PHE A 1 113 ? -11.777 5.880 10.068 1.00 80.50 113 PHE A CA 1
ATOM 897 C C . PHE A 1 113 ? -11.637 7.254 10.745 1.00 80.50 113 PHE A C 1
ATOM 899 O O . PHE A 1 113 ? -10.936 7.432 11.749 1.00 80.50 113 PHE A O 1
ATOM 906 N N . LYS A 1 114 ? -12.324 8.268 10.205 1.00 84.00 114 LYS A N 1
ATOM 907 C CA . LYS A 1 114 ? -12.249 9.644 10.726 1.00 84.00 114 LYS A CA 1
ATOM 908 C C . LYS A 1 114 ? -12.605 9.707 12.213 1.00 84.00 114 LYS A C 1
ATOM 910 O O . LYS A 1 114 ? -13.653 9.241 12.650 1.00 84.00 114 LYS A O 1
ATOM 915 N N . GLY A 1 115 ? -11.733 10.345 12.993 1.00 86.56 115 GLY A N 1
ATOM 916 C CA . GLY A 1 115 ? -11.931 10.536 14.431 1.00 86.56 115 GLY A CA 1
ATOM 917 C C . GLY A 1 115 ? -11.512 9.349 15.304 1.00 86.56 115 GLY A C 1
ATOM 918 O O . GLY A 1 115 ? -11.687 9.427 16.527 1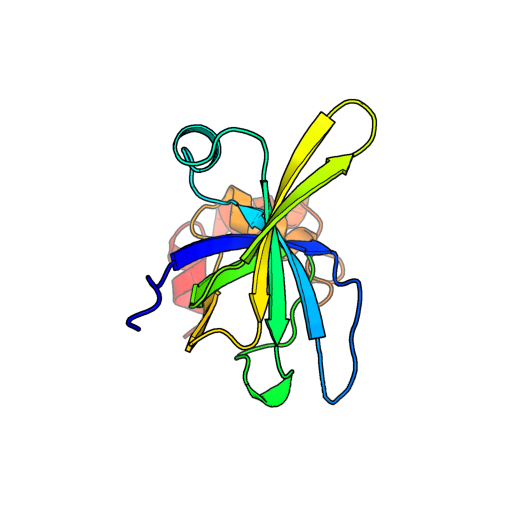.00 86.56 115 GLY A O 1
ATOM 919 N N . ILE A 1 116 ? -10.934 8.292 14.719 1.00 87.19 116 ILE A N 1
ATOM 920 C CA . ILE A 1 116 ? -10.342 7.160 15.438 1.00 87.19 116 ILE A CA 1
ATOM 921 C C . ILE A 1 116 ? -8.816 7.271 15.376 1.00 87.19 116 ILE A C 1
ATOM 923 O O . ILE A 1 116 ? -8.184 6.785 14.455 1.00 87.19 116 ILE A O 1
ATOM 927 N N . GLY A 1 117 ? -8.211 7.927 16.369 1.00 84.56 117 GLY A N 1
ATOM 928 C CA . GLY A 1 117 ? -6.752 7.914 16.544 1.00 84.56 117 GLY A CA 1
ATOM 929 C C . GLY A 1 117 ? -6.259 6.645 17.250 1.00 84.56 117 GLY A C 1
ATOM 930 O O . GLY A 1 117 ? -7.060 5.824 17.703 1.00 84.56 117 GLY A O 1
ATOM 931 N N . GLU A 1 118 ? -4.941 6.521 17.434 1.00 86.44 118 GLU A N 1
ATOM 932 C CA . GLU A 1 118 ? -4.306 5.332 18.035 1.00 86.44 118 GLU A CA 1
ATOM 933 C C . GLU A 1 118 ? -4.912 4.925 19.386 1.00 86.44 118 GLU A C 1
ATOM 935 O O . GLU A 1 118 ? -5.113 3.741 19.637 1.00 86.44 118 GLU A O 1
ATOM 940 N N . SER A 1 119 ? -5.266 5.890 20.243 1.00 88.06 119 SER A N 1
ATOM 941 C CA . SER A 1 119 ? -5.889 5.613 21.546 1.00 88.06 119 SER A CA 1
ATOM 942 C C . SER A 1 119 ? -7.244 4.898 21.410 1.00 88.06 119 SER A C 1
ATOM 944 O O . SER A 1 119 ? -7.475 3.879 22.062 1.00 88.06 119 SER A O 1
ATOM 946 N N . 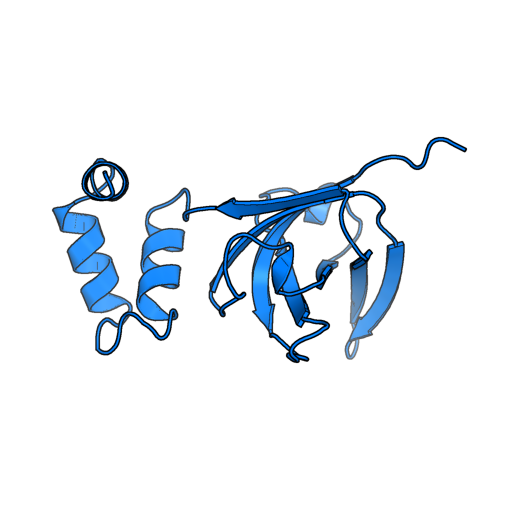LYS A 1 120 ? -8.117 5.366 20.506 1.00 88.56 120 LYS A N 1
ATOM 947 C CA . LYS A 1 120 ? -9.425 4.739 20.254 1.00 88.56 120 LYS A CA 1
ATOM 948 C C . LYS A 1 120 ? -9.284 3.412 19.512 1.00 88.56 120 LYS A C 1
ATOM 950 O O . LYS A 1 120 ? -9.987 2.462 19.837 1.00 88.56 120 LYS A O 1
ATOM 955 N N . ALA A 1 121 ? -8.351 3.325 18.566 1.00 87.38 121 ALA A N 1
ATOM 956 C CA . ALA A 1 121 ? -8.040 2.078 17.876 1.00 87.38 121 ALA A CA 1
ATOM 957 C C . ALA A 1 121 ? -7.518 1.007 18.855 1.00 87.38 121 ALA A C 1
ATOM 959 O O . ALA A 1 121 ? -7.914 -0.155 18.781 1.00 87.38 121 ALA A O 1
ATOM 960 N N . ARG A 1 122 ? -6.703 1.404 19.841 1.00 87.44 122 ARG A N 1
ATOM 961 C CA . ARG A 1 122 ? -6.244 0.523 20.923 1.00 87.44 122 ARG A CA 1
ATOM 962 C C . ARG A 1 122 ? -7.398 0.080 21.819 1.00 87.44 122 ARG A C 1
ATOM 964 O O . ARG A 1 122 ? -7.457 -1.097 22.154 1.00 87.44 122 ARG A O 1
ATOM 971 N N . ALA A 1 123 ? -8.330 0.972 22.154 1.00 88.31 123 ALA A N 1
ATOM 972 C CA . ALA A 1 123 ? -9.535 0.609 22.903 1.00 88.31 123 ALA A CA 1
ATOM 973 C C . ALA A 1 123 ? -10.410 -0.404 22.138 1.00 88.31 123 ALA A C 1
ATOM 975 O O . ALA A 1 123 ? -10.827 -1.405 22.715 1.00 88.31 123 ALA A O 1
ATOM 976 N N . LEU A 1 124 ? -10.615 -0.198 20.832 1.00 85.69 124 LEU A N 1
ATOM 977 C CA . LEU A 1 124 ? -11.325 -1.141 19.958 1.00 85.69 124 LEU A CA 1
ATOM 978 C C . LEU A 1 124 ? -10.649 -2.517 19.931 1.00 85.69 124 LEU A C 1
ATOM 980 O O . LEU A 1 124 ? -11.321 -3.537 20.068 1.00 85.69 124 LEU A O 1
ATOM 984 N N . TRP A 1 125 ? -9.320 -2.552 19.813 1.00 85.00 125 TRP A N 1
ATOM 985 C CA . TRP A 1 125 ? -8.566 -3.803 19.854 1.00 85.00 125 TRP A CA 1
ATOM 986 C C . TRP A 1 125 ? -8.646 -4.504 21.214 1.00 85.00 125 TRP A C 1
ATOM 988 O O . TRP A 1 125 ? -8.757 -5.722 21.253 1.00 85.00 125 TRP A O 1
ATOM 998 N N . GLN A 1 126 ? -8.613 -3.774 22.331 1.00 85.56 126 GLN A N 1
ATOM 999 C CA . GLN A 1 126 ? -8.773 -4.382 23.660 1.00 85.56 126 GLN A CA 1
ATOM 1000 C C . GLN A 1 126 ? -10.159 -5.012 23.845 1.00 85.56 126 GLN A C 1
ATOM 1002 O O . GLN A 1 126 ? -10.282 -6.021 24.531 1.00 85.56 126 GLN A O 1
ATOM 1007 N N . LEU A 1 127 ? -11.187 -4.429 23.223 1.00 85.25 127 LEU A N 1
ATOM 1008 C CA . LEU A 1 127 ? -12.569 -4.876 23.371 1.00 85.25 127 LEU A CA 1
ATOM 1009 C C . LEU A 1 127 ? -12.909 -6.065 22.461 1.00 85.25 127 LEU A C 1
ATOM 1011 O O . LEU A 1 127 ? -13.625 -6.966 22.883 1.00 85.25 127 LEU A O 1
ATOM 1015 N N . LEU A 1 128 ? -12.391 -6.078 21.230 1.00 83.25 128 LEU A N 1
ATOM 1016 C CA . LEU A 1 128 ? -12.709 -7.098 20.219 1.00 83.25 128 LEU A CA 1
ATOM 1017 C C . LEU A 1 128 ? -11.600 -8.144 20.035 1.00 83.25 128 LEU A C 1
ATOM 1019 O O . LEU A 1 128 ? -11.864 -9.263 19.606 1.00 83.25 128 LEU A O 1
ATOM 1023 N N . GLY A 1 129 ? -10.350 -7.794 20.340 1.00 77.69 129 GLY A N 1
ATOM 1024 C CA . GLY A 1 129 ? -9.193 -8.679 20.250 1.00 77.69 129 GLY A CA 1
ATOM 1025 C C . GLY A 1 129 ? -9.128 -9.465 18.939 1.00 77.69 129 GLY A C 1
ATOM 1026 O O . GLY A 1 129 ? -9.240 -8.918 17.845 1.00 77.69 129 GLY A O 1
ATOM 1027 N N . LYS A 1 130 ? -8.960 -10.785 19.058 1.00 72.75 130 LYS A N 1
ATOM 1028 C CA . LYS A 1 130 ? -8.861 -11.706 17.913 1.00 72.75 130 LYS A CA 1
ATOM 1029 C C . LYS A 1 130 ? -10.167 -11.835 17.124 1.00 72.75 130 LYS A C 1
ATOM 1031 O O . LYS A 1 130 ? -10.117 -12.184 15.946 1.00 72.75 130 LYS A O 1
ATOM 1036 N N . ASP A 1 131 ? -11.298 -11.506 17.740 1.00 75.50 131 ASP A N 1
ATOM 1037 C CA . ASP A 1 131 ? -12.619 -11.601 17.119 1.00 75.50 131 ASP A CA 1
ATOM 1038 C C . ASP A 1 131 ? -12.923 -10.393 16.228 1.00 75.50 131 ASP A C 1
ATOM 1040 O O . ASP A 1 131 ? -13.892 -10.412 15.473 1.00 75.50 131 ASP A O 1
ATOM 1044 N N . PHE A 1 132 ? -12.055 -9.372 16.222 1.00 74.00 132 PHE A N 1
ATOM 1045 C CA . PHE A 1 132 ? -12.192 -8.206 15.348 1.00 74.00 132 PHE A CA 1
ATOM 1046 C C . PHE A 1 132 ? -12.360 -8.603 13.873 1.00 74.00 132 PHE A C 1
ATOM 1048 O O . PHE A 1 132 ? -13.181 -8.035 13.158 1.00 74.00 132 PHE A O 1
ATOM 1055 N N . HIS A 1 133 ? -11.611 -9.612 13.420 1.00 68.81 133 HIS A N 1
ATOM 1056 C CA . HIS A 1 133 ? -11.691 -10.102 12.043 1.00 68.81 133 HIS A CA 1
ATOM 1057 C C . HIS A 1 133 ? -12.955 -10.930 11.762 1.00 68.81 133 HIS A C 1
ATOM 1059 O O . HIS A 1 133 ? -13.329 -11.085 10.604 1.00 68.81 133 HIS A O 1
ATOM 1065 N N . ILE A 1 134 ? -13.612 -11.463 12.796 1.00 69.62 134 ILE A N 1
ATOM 1066 C CA . ILE A 1 134 ? -14.818 -12.295 12.668 1.00 69.62 134 ILE A CA 1
ATOM 1067 C C . ILE A 1 134 ? -16.052 -11.420 12.424 1.00 69.62 134 ILE A C 1
ATOM 1069 O O . ILE A 1 134 ? -16.961 -11.830 11.705 1.00 69.62 134 ILE A O 1
ATOM 1073 N N . THR A 1 135 ? -16.062 -10.199 12.963 1.00 60.47 135 THR A N 1
ATOM 1074 C CA . THR A 1 135 ? -17.153 -9.226 12.796 1.00 60.47 135 THR A CA 1
ATOM 1075 C C . THR A 1 135 ? -17.298 -8.711 11.354 1.00 60.47 135 THR A C 1
ATOM 1077 O O . THR A 1 135 ? -18.324 -8.134 11.022 1.00 60.47 135 THR A O 1
ATOM 1080 N N . LEU A 1 136 ? -16.306 -8.933 10.482 1.00 57.34 136 LEU A N 1
ATOM 1081 C CA . LEU A 1 136 ? -16.295 -8.499 9.075 1.00 57.34 136 LEU A CA 1
ATOM 1082 C C . LEU A 1 136 ? -16.944 -9.512 8.101 1.00 57.34 136 LEU A C 1
ATOM 1084 O O . LEU A 1 136 ? -16.580 -9.537 6.927 1.00 57.34 136 LEU A O 1
ATOM 1088 N N . ARG A 1 137 ? -17.855 -10.370 8.581 1.00 44.50 137 ARG A N 1
ATOM 1089 C CA . ARG A 1 137 ? -18.607 -11.318 7.737 1.00 44.50 137 ARG A CA 1
ATOM 1090 C C . ARG A 1 137 ? -19.747 -10.662 6.971 1.00 44.50 137 ARG A C 1
ATOM 1092 O O . ARG A 1 137 ? -20.458 -9.835 7.578 1.00 44.50 137 ARG A O 1
#

Radius of gyration: 16.16 Å; chains: 1; bounding box: 43×29×44 Å

Secondary structure (DSSP, 8-state):
--PPPEEEEEEEEEEEEE-SS-EEEEEEE-STTHHHHTTS-EEEEEEE-TTSSSS---TT-EEEEEE-EEEEEEEETTEEEEEEEEES-SEEEEEP-SSHHHHHHHHHH-TTSTT--HHHHHHHHHHHGGGGGTTT-

Foldseek 3Di:
DPQDKDKFKFFWADFPDDDQAKTKTKGFTPDPCPCVVDPAGEIEIEIERCVPAPHDDDGLWMKMFMARWDWDWDDDPPDTYIYTYDYHTPDMYTDADPDLVSQLSCLQRGPVNPPRHSVNSNVVCVVCPPVPVVVVD

Sequence (137 aa):
MNAALHEDQMRVTSIPYRSTKMVIFSGVPLAKDSYKTNSGKYYVTIIADPNRIPVQPTLGQHWSVKGSRQVKAVETGDYFMQQHTYELPEHIECSLPKTGEQLIHFIAKESDFKGIGESKARALWQLLGKDFHITLR

pLDDT: mean 83.12, std 13.34, range [40.28, 97.62]